Protein AF-A0A2S5T008-F1 (afdb_monomer)

pLDDT: mean 92.03, std 4.6, range [77.81, 97.0]

Sequence (38 aa):
MAKLTLSVAIGNYDRCRPLLDGDVQIDGVNPVFMTLPP

Structure (mmCIF, N/CA/C/O backbone):
data_AF-A0A2S5T008-F1
#
_entry.id   AF-A0A2S5T008-F1
#
loop_
_atom_site.group_PDB
_atom_site.id
_atom_site.type_symbol
_atom_site.label_atom_id
_atom_site.label_alt_id
_atom_site.label_comp_id
_atom_site.label_asym_id
_atom_site.label_entity_id
_atom_site.label_seq_id
_atom_site.pdbx_PDB_ins_code
_atom_site.Cartn_x
_atom_site.Cartn_y
_atom_site.Cartn_z
_atom_site.occupancy
_atom_site.B_iso_or_equiv
_atom_site.auth_seq_id
_atom_site.auth_comp_id
_atom_site.auth_asym_id
_atom_site.auth_atom_id
_atom_site.pdbx_PDB_model_num
ATOM 1 N N . MET A 1 1 ? -12.449 5.421 15.937 1.00 78.62 1 MET A N 1
ATOM 2 C CA . MET A 1 1 ? -11.945 6.579 15.164 1.00 78.62 1 MET A CA 1
ATOM 3 C C . MET A 1 1 ? -12.312 6.374 13.704 1.00 78.62 1 MET A C 1
ATOM 5 O O . MET A 1 1 ? -12.337 5.226 13.276 1.00 78.62 1 MET A O 1
ATOM 9 N N . ALA A 1 2 ? -12.651 7.435 12.969 1.00 9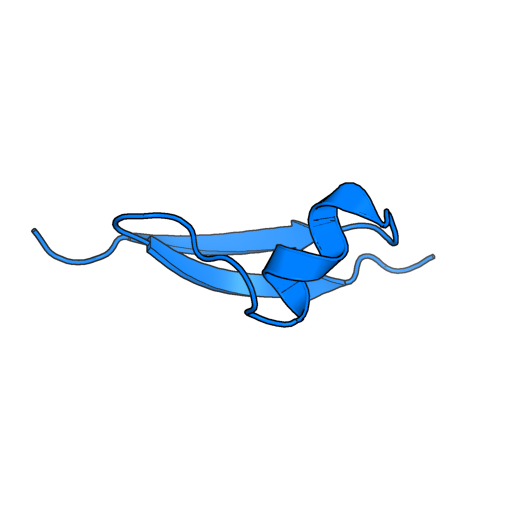0.38 2 ALA A N 1
ATOM 10 C CA . ALA A 1 2 ? -12.853 7.328 11.522 1.00 90.38 2 ALA A CA 1
ATOM 11 C C . ALA A 1 2 ? -11.503 7.068 10.833 1.00 90.38 2 ALA A C 1
ATOM 13 O O . ALA A 1 2 ? -10.481 7.576 11.295 1.00 90.38 2 ALA A O 1
ATOM 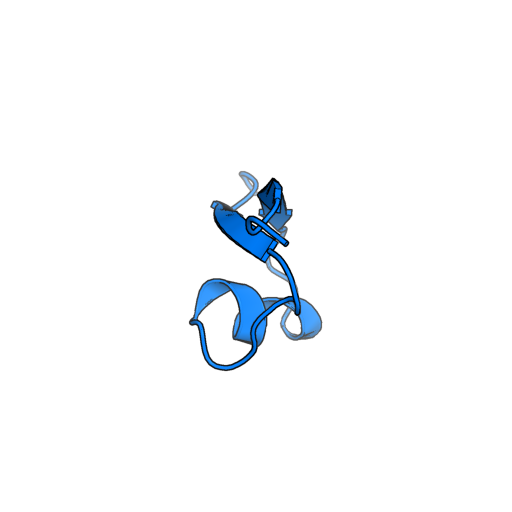14 N N . LYS A 1 3 ? -11.494 6.264 9.763 1.00 95.12 3 LYS A N 1
ATOM 15 C CA . LYS A 1 3 ? -10.275 5.997 8.991 1.00 95.12 3 LYS A CA 1
ATOM 16 C C . LYS A 1 3 ? -9.805 7.272 8.280 1.00 95.12 3 LYS A C 1
ATOM 18 O O . LYS A 1 3 ? -10.631 8.008 7.744 1.00 95.12 3 LYS A O 1
ATOM 23 N N . LEU A 1 4 ? -8.496 7.515 8.248 1.00 96.81 4 LEU A N 1
ATOM 24 C CA . LEU A 1 4 ? -7.898 8.629 7.510 1.00 96.81 4 LEU A CA 1
ATOM 25 C C . LEU A 1 4 ? -7.943 8.343 6.007 1.00 96.81 4 LEU A C 1
ATOM 27 O O . LEU A 1 4 ? -7.404 7.334 5.565 1.00 96.81 4 LEU A O 1
ATOM 31 N N . THR A 1 5 ? -8.527 9.234 5.210 1.00 97.00 5 THR A N 1
ATOM 32 C CA . THR A 1 5 ? -8.422 9.146 3.747 1.00 97.00 5 THR A CA 1
ATOM 33 C C . THR A 1 5 ? -7.045 9.639 3.308 1.00 97.00 5 THR A C 1
ATOM 35 O O . THR A 1 5 ? -6.730 10.813 3.502 1.00 97.00 5 THR A O 1
ATOM 38 N N . LEU A 1 6 ? -6.223 8.752 2.739 1.00 95.50 6 LEU A N 1
ATOM 39 C CA . LEU A 1 6 ? -4.833 9.043 2.368 1.00 95.50 6 LEU A CA 1
ATOM 40 C C . LEU A 1 6 ? -4.556 8.641 0.918 1.00 95.50 6 LEU A C 1
ATOM 42 O O . LEU A 1 6 ? -4.682 7.471 0.562 1.00 95.50 6 LEU A O 1
ATOM 46 N N . SER A 1 7 ? -4.113 9.595 0.102 1.00 96.06 7 SER A N 1
ATOM 47 C CA . SER A 1 7 ? -3.622 9.318 -1.250 1.00 96.06 7 SER A CA 1
ATOM 48 C C . SER A 1 7 ? -2.132 8.981 -1.221 1.00 96.06 7 SER A C 1
ATOM 50 O O . SER A 1 7 ? -1.349 9.719 -0.621 1.00 96.06 7 SER A O 1
ATOM 52 N N . VAL A 1 8 ? -1.730 7.894 -1.884 1.00 93.69 8 VAL A N 1
ATOM 53 C CA . VAL A 1 8 ? -0.332 7.432 -1.923 1.00 93.69 8 VAL A CA 1
ATOM 54 C C . VAL A 1 8 ? 0.086 7.170 -3.366 1.00 93.69 8 VAL A C 1
ATOM 56 O O . VAL A 1 8 ? -0.472 6.303 -4.039 1.00 93.69 8 VAL A O 1
ATOM 59 N N . ALA A 1 9 ? 1.091 7.910 -3.834 1.00 93.81 9 ALA A N 1
ATOM 60 C CA . ALA A 1 9 ? 1.714 7.680 -5.131 1.00 93.81 9 ALA A CA 1
ATOM 61 C C . ALA A 1 9 ? 2.906 6.729 -4.985 1.00 93.81 9 ALA A C 1
ATOM 63 O O . ALA A 1 9 ? 3.811 6.974 -4.187 1.00 93.81 9 ALA A O 1
ATOM 64 N N . ILE A 1 10 ? 2.891 5.633 -5.740 1.00 92.12 10 ILE A N 1
ATOM 65 C CA . ILE A 1 10 ? 3.847 4.530 -5.624 1.00 92.12 10 ILE A CA 1
ATOM 66 C C . ILE A 1 10 ? 4.537 4.336 -6.978 1.00 92.12 10 ILE A C 1
ATOM 68 O O . ILE A 1 10 ? 3.884 4.217 -8.013 1.00 92.12 10 ILE A O 1
ATOM 72 N N . GLY A 1 11 ? 5.871 4.322 -6.980 1.00 88.69 11 GLY A N 1
ATOM 73 C CA . GLY A 1 11 ? 6.660 3.930 -8.152 1.00 88.69 11 GLY A CA 1
ATOM 74 C C . GLY A 1 11 ? 6.661 2.414 -8.353 1.00 88.69 11 GLY A C 1
ATOM 75 O O . GLY A 1 11 ? 6.268 1.664 -7.463 1.00 88.69 11 GLY A O 1
ATOM 76 N N . ASN A 1 12 ? 7.139 1.935 -9.501 1.00 85.00 12 ASN A N 1
ATOM 77 C CA . ASN A 1 12 ? 7.231 0.496 -9.764 1.00 85.00 12 ASN A CA 1
ATOM 78 C C . ASN A 1 12 ? 8.365 -0.151 -8.944 1.00 85.00 12 ASN A C 1
ATOM 80 O O . ASN A 1 12 ? 9.466 -0.379 -9.441 1.00 85.00 12 ASN A O 1
ATOM 84 N N . TYR A 1 13 ? 8.101 -0.401 -7.663 1.00 88.88 13 TYR A N 1
ATOM 85 C CA . TYR A 1 13 ? 9.021 -1.042 -6.735 1.00 88.88 13 TYR A CA 1
ATOM 86 C C . TYR A 1 13 ? 8.334 -2.231 -6.074 1.00 88.88 13 TYR A C 1
ATOM 88 O O . TYR A 1 13 ? 7.305 -2.069 -5.415 1.00 88.88 13 TYR A O 1
ATOM 96 N N . ASP A 1 14 ? 8.916 -3.424 -6.211 1.00 86.19 14 ASP A N 1
ATOM 97 C CA . ASP A 1 14 ? 8.280 -4.675 -5.776 1.00 86.19 14 ASP A CA 1
ATOM 98 C C . ASP A 1 14 ? 7.909 -4.673 -4.285 1.00 86.19 14 ASP A C 1
ATOM 100 O O . ASP A 1 14 ? 6.907 -5.268 -3.901 1.00 86.19 14 ASP A O 1
ATOM 104 N N . ARG A 1 15 ? 8.647 -3.940 -3.435 1.00 91.50 15 ARG A N 1
ATOM 105 C CA . ARG A 1 15 ? 8.331 -3.850 -1.996 1.00 91.50 15 ARG A CA 1
ATOM 106 C C . ARG A 1 15 ? 7.031 -3.107 -1.692 1.00 91.50 15 ARG A C 1
ATOM 108 O O . ARG A 1 15 ? 6.458 -3.323 -0.631 1.00 91.50 15 ARG A O 1
ATOM 115 N N . CYS A 1 16 ? 6.582 -2.233 -2.588 1.00 91.50 16 CYS A N 1
ATOM 116 C CA . CYS A 1 16 ? 5.343 -1.474 -2.423 1.00 91.50 16 CYS A CA 1
ATOM 117 C C . CYS A 1 16 ? 4.177 -2.083 -3.217 1.00 91.50 16 CYS A C 1
ATOM 119 O O . CYS A 1 16 ? 3.044 -1.636 -3.051 1.00 91.50 16 CYS A O 1
ATOM 121 N N . ARG A 1 17 ? 4.425 -3.102 -4.055 1.00 91.19 17 ARG A N 1
ATOM 122 C CA . ARG A 1 17 ? 3.393 -3.767 -4.863 1.00 91.19 17 ARG A CA 1
ATOM 123 C C . ARG A 1 17 ? 2.265 -4.400 -4.025 1.00 91.19 17 ARG A C 1
ATOM 125 O O . ARG A 1 17 ? 1.116 -4.162 -4.380 1.00 91.19 17 ARG A O 1
ATOM 132 N N . PRO A 1 18 ? 2.525 -5.045 -2.867 1.00 94.69 18 PRO A N 1
ATOM 133 C CA . PRO A 1 18 ? 1.454 -5.583 -2.019 1.00 94.69 18 PRO A CA 1
ATOM 134 C C . PRO A 1 18 ? 0.443 -4.536 -1.519 1.00 94.69 18 PRO A C 1
ATOM 136 O O . PRO A 1 18 ? -0.696 -4.877 -1.218 1.00 94.69 18 PRO A O 1
ATOM 139 N N . LEU A 1 19 ? 0.841 -3.259 -1.417 1.00 93.75 19 LEU A N 1
ATOM 140 C CA . LEU A 1 19 ? -0.082 -2.172 -1.068 1.00 93.75 19 LEU A CA 1
ATOM 141 C C . LEU A 1 19 ? -1.028 -1.858 -2.233 1.00 93.75 19 LEU A C 1
ATOM 143 O O . LEU A 1 19 ? -2.216 -1.650 -2.016 1.00 93.75 19 LEU A O 1
ATOM 147 N N . LEU A 1 20 ? -0.500 -1.839 -3.461 1.00 91.56 20 LEU A N 1
ATOM 148 C CA . LEU A 1 20 ? -1.265 -1.566 -4.679 1.00 91.56 20 LEU A CA 1
ATOM 149 C C . LEU A 1 20 ? -2.232 -2.712 -5.012 1.00 91.56 20 LEU A C 1
ATOM 151 O O . LEU A 1 20 ? -3.376 -2.449 -5.375 1.00 91.56 20 LEU A O 1
ATOM 155 N N . AS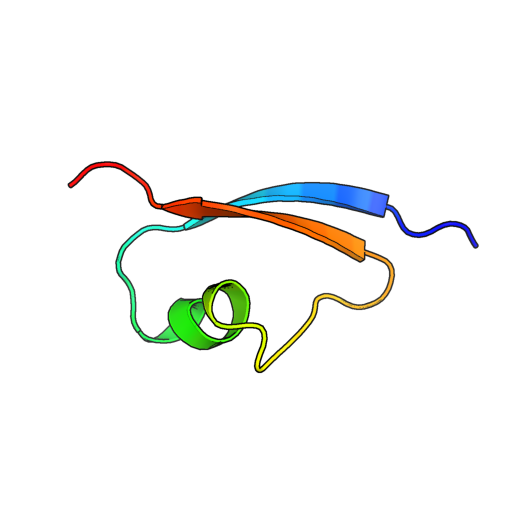P A 1 21 ? -1.780 -3.956 -4.843 1.00 91.50 21 ASP A N 1
ATOM 156 C CA . ASP A 1 21 ? -2.567 -5.172 -5.096 1.00 91.50 21 ASP A CA 1
ATOM 157 C C . ASP A 1 21 ? -3.617 -5.422 -3.995 1.00 91.50 21 ASP A C 1
ATOM 159 O O . ASP A 1 21 ? -4.579 -6.164 -4.189 1.00 91.50 21 ASP A O 1
ATOM 163 N N . GLY A 1 22 ? -3.469 -4.758 -2.843 1.00 91.06 22 GLY A N 1
ATOM 164 C CA . GLY A 1 22 ? -4.391 -4.839 -1.712 1.00 91.06 22 GLY A CA 1
ATOM 165 C C . GLY A 1 22 ? -4.107 -5.980 -0.731 1.00 91.06 22 GLY A C 1
ATOM 166 O O . GLY A 1 22 ? -4.825 -6.092 0.266 1.00 91.06 22 GLY A O 1
ATOM 167 N N . ASP A 1 23 ? -3.049 -6.762 -0.960 1.00 95.31 23 ASP A N 1
ATOM 168 C CA . ASP A 1 23 ? -2.590 -7.864 -0.101 1.00 95.31 23 ASP A CA 1
ATOM 169 C C . ASP A 1 23 ? -2.245 -7.407 1.323 1.00 95.31 23 ASP A C 1
ATOM 171 O O . ASP A 1 23 ? -2.384 -8.165 2.287 1.00 95.31 23 ASP A O 1
ATOM 175 N N . VAL A 1 24 ? -1.802 -6.154 1.470 1.00 94.44 24 VAL A N 1
ATOM 176 C CA . VAL A 1 24 ? -1.559 -5.511 2.767 1.00 94.44 24 VAL A CA 1
ATOM 177 C C . VAL A 1 24 ? -2.207 -4.131 2.816 1.00 94.44 24 VAL A C 1
ATOM 179 O O . VAL A 1 24 ? -2.335 -3.440 1.809 1.00 94.44 24 VAL A O 1
ATOM 182 N N . GLN A 1 25 ? -2.615 -3.713 4.014 1.00 92.12 25 GLN A N 1
ATOM 183 C CA . GLN A 1 25 ? -3.337 -2.462 4.244 1.00 92.12 25 GLN A CA 1
ATOM 184 C C . GLN A 1 25 ? -2.615 -1.598 5.279 1.00 92.12 25 GLN A C 1
ATOM 186 O O . GLN A 1 25 ? -1.880 -2.103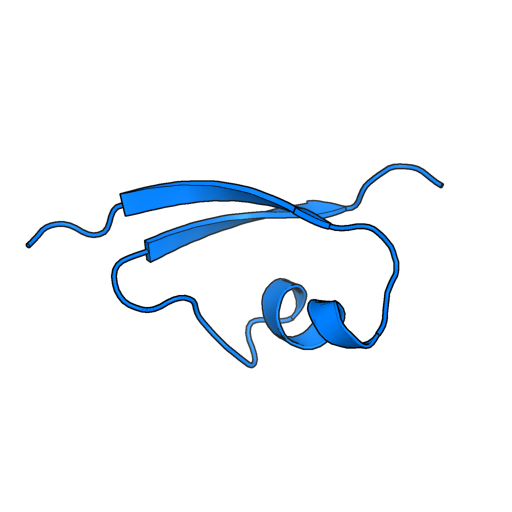 6.127 1.00 92.12 25 GLN A O 1
ATOM 191 N N . ILE A 1 26 ? -2.857 -0.288 5.228 1.00 94.88 26 ILE A N 1
ATOM 192 C CA . ILE A 1 26 ? -2.394 0.642 6.260 1.00 94.88 26 ILE A CA 1
ATOM 193 C C . ILE A 1 26 ? -3.474 0.710 7.342 1.00 94.88 26 ILE A C 1
ATOM 195 O O . ILE A 1 26 ? -4.621 1.078 7.070 1.00 94.88 26 ILE A O 1
ATOM 199 N N . ASP A 1 27 ? -3.116 0.338 8.568 1.00 95.94 27 ASP A N 1
ATOM 200 C CA . ASP A 1 27 ? -4.055 0.377 9.685 1.00 95.94 27 ASP A CA 1
ATOM 201 C C . ASP A 1 27 ? -4.568 1.805 9.937 1.00 95.94 27 ASP A C 1
ATOM 203 O O . ASP A 1 27 ? -3.835 2.789 9.826 1.00 95.94 27 ASP A O 1
ATOM 207 N N . GLY A 1 28 ? -5.863 1.923 10.231 1.00 96.12 28 GLY A N 1
ATOM 208 C CA . GLY A 1 28 ? -6.529 3.211 10.428 1.00 96.12 28 GLY A CA 1
ATOM 209 C C . GLY A 1 28 ? -6.708 4.070 9.168 1.00 96.12 28 GLY A C 1
ATOM 210 O O . GLY A 1 28 ? -7.183 5.200 9.289 1.00 96.12 28 GLY A O 1
ATOM 211 N N . VAL A 1 29 ? -6.388 3.570 7.969 1.00 97.00 29 VAL A N 1
ATOM 212 C CA . VAL A 1 29 ? -6.431 4.349 6.718 1.00 97.00 29 VAL A CA 1
ATOM 213 C C . VAL A 1 29 ? -7.455 3.791 5.723 1.00 97.00 29 VAL A C 1
ATOM 215 O O . VAL A 1 29 ? -7.725 2.590 5.661 1.00 97.00 29 VAL A O 1
ATOM 218 N N . ASN A 1 30 ? -8.055 4.698 4.955 1.00 95.69 30 ASN A N 1
ATOM 219 C CA . ASN A 1 30 ? -8.810 4.444 3.733 1.00 95.69 3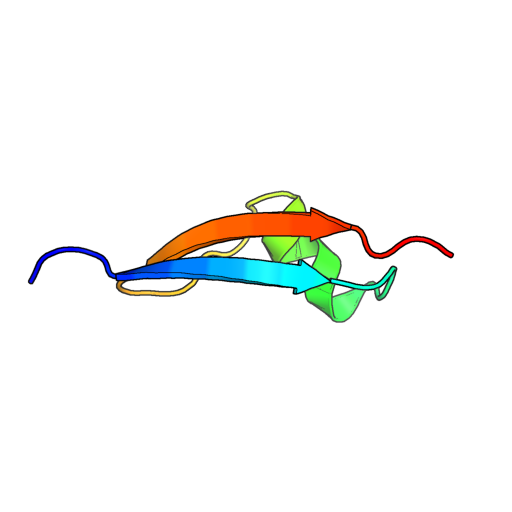0 ASN A CA 1
ATOM 220 C C . ASN A 1 30 ? -7.952 4.922 2.542 1.00 95.69 30 ASN A C 1
ATOM 222 O O . ASN A 1 30 ? -7.979 6.117 2.224 1.00 95.69 30 ASN A O 1
ATOM 226 N N . PRO A 1 31 ? -7.102 4.052 1.965 1.00 94.94 31 PRO A N 1
ATOM 227 C CA . PRO A 1 31 ? -6.085 4.480 1.016 1.00 94.94 31 PRO A CA 1
ATOM 228 C C . PRO A 1 31 ? -6.645 4.679 -0.398 1.00 94.94 31 PRO A C 1
ATOM 230 O O . PRO A 1 31 ? -7.555 3.974 -0.829 1.00 94.94 31 PRO A O 1
AT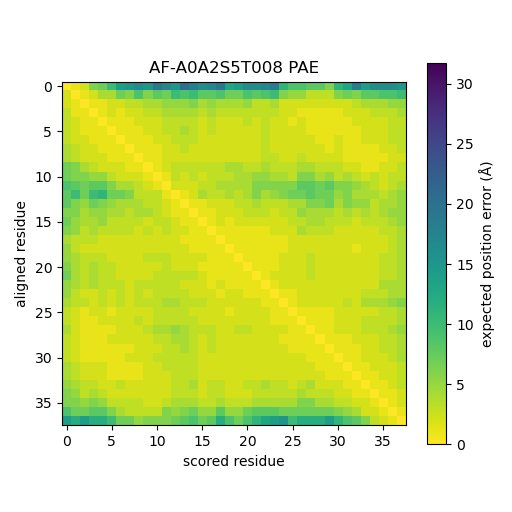OM 233 N N . VAL A 1 32 ? -6.040 5.603 -1.145 1.00 94.94 32 VAL A N 1
ATOM 234 C CA . VAL A 1 32 ? -6.230 5.769 -2.593 1.00 94.94 32 VAL A CA 1
ATOM 235 C C . VAL A 1 32 ? -4.858 5.683 -3.259 1.00 94.94 32 VAL A C 1
ATOM 237 O O . VAL A 1 32 ? -4.053 6.612 -3.166 1.00 94.94 32 VAL A O 1
ATOM 240 N N . PHE A 1 33 ? -4.567 4.550 -3.897 1.00 94.12 33 PHE A N 1
ATOM 241 C CA . PHE A 1 33 ? -3.271 4.300 -4.529 1.00 94.12 33 PHE A CA 1
ATOM 242 C C . PHE A 1 33 ? -3.229 4.793 -5.978 1.00 94.12 33 PHE A C 1
ATOM 244 O O . PHE A 1 33 ? -4.216 4.704 -6.706 1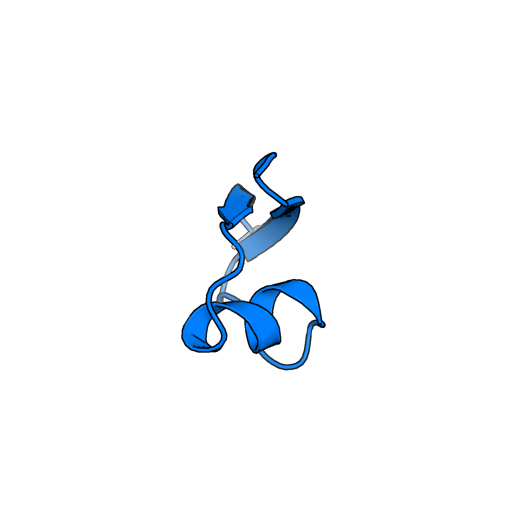.00 94.12 33 PHE A O 1
ATOM 251 N N . MET A 1 34 ? -2.064 5.283 -6.404 1.00 93.88 34 MET A N 1
ATOM 252 C CA . MET A 1 34 ? -1.784 5.644 -7.796 1.00 93.88 34 MET A CA 1
ATOM 253 C C . MET A 1 34 ? -0.363 5.248 -8.194 1.00 93.88 34 MET A C 1
ATOM 255 O O . MET A 1 34 ? 0.573 5.380 -7.406 1.00 93.88 34 MET A O 1
ATOM 259 N N . THR A 1 35 ? -0.194 4.788 -9.429 1.00 92.69 35 THR A N 1
ATOM 260 C CA . THR A 1 35 ? 1.119 4.479 -10.004 1.00 92.69 35 THR A CA 1
ATOM 261 C C . THR A 1 35 ? 1.769 5.748 -10.540 1.00 92.69 35 THR A C 1
ATOM 263 O O . THR A 1 35 ? 1.144 6.472 -11.319 1.00 92.69 35 THR A O 1
ATOM 266 N N . LEU A 1 36 ? 3.021 6.011 -10.159 1.00 89.75 36 LEU A N 1
ATOM 267 C CA . LEU A 1 36 ? 3.800 7.080 -10.784 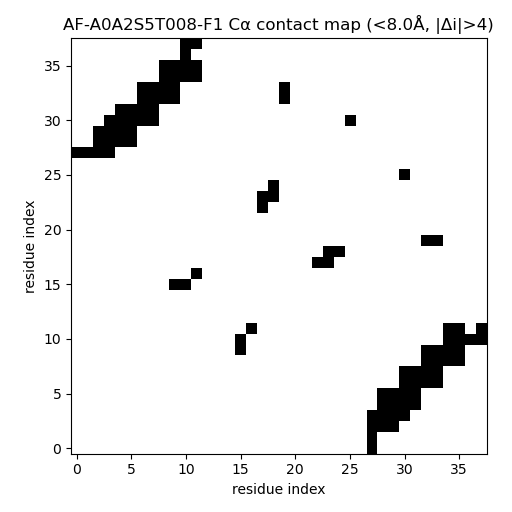1.00 89.75 36 LEU A CA 1
ATOM 268 C C . LEU A 1 36 ? 4.042 6.758 -12.270 1.00 89.75 36 LEU A C 1
ATOM 270 O O . LEU A 1 36 ? 4.241 5.586 -12.607 1.00 89.75 36 LEU A O 1
ATOM 274 N N . PRO A 1 37 ? 4.032 7.771 -13.156 1.00 82.75 37 PRO A N 1
ATOM 275 C CA . PRO A 1 37 ? 4.515 7.592 -14.519 1.00 82.75 37 PRO A CA 1
ATOM 276 C C . PRO A 1 37 ? 5.988 7.134 -14.504 1.00 82.75 37 PRO A C 1
ATOM 278 O O . PRO A 1 37 ? 6.691 7.419 -13.529 1.00 82.75 37 PRO A O 1
ATOM 281 N N . PRO A 1 38 ? 6.430 6.394 -15.538 1.00 77.81 38 PRO A N 1
ATOM 282 C CA . PRO A 1 38 ? 7.799 5.892 -15.635 1.00 77.81 38 PRO A CA 1
ATOM 283 C C . PRO A 1 38 ? 8.852 7.006 -15.646 1.00 77.81 38 PRO A C 1
ATOM 285 O O . PRO A 1 38 ? 8.552 8.110 -16.158 1.00 77.81 38 PRO A O 1
#

Mean predicted aligned error: 3.15 Å

Secondary structure (DSSP, 8-state):
-PPEEEEEEE-S-GGGHHHHHTSS--TTEEEEEEEPP-

Foldseek 3Di:
DAAAEEEDEDEPDPVCVCDVVVVDDDPSHDYDYDYDDD

Solvent-accessible surface area (backbone atoms only — not comparable to full-atom values): 2561 Å² total; per-residue (Å²): 132,83,58,46,78,43,79,46,79,41,62,101,42,80,92,56,42,42,55,73,76,57,81,43,81,63,86,70,47,46,75,45,77,42,75,51,80,1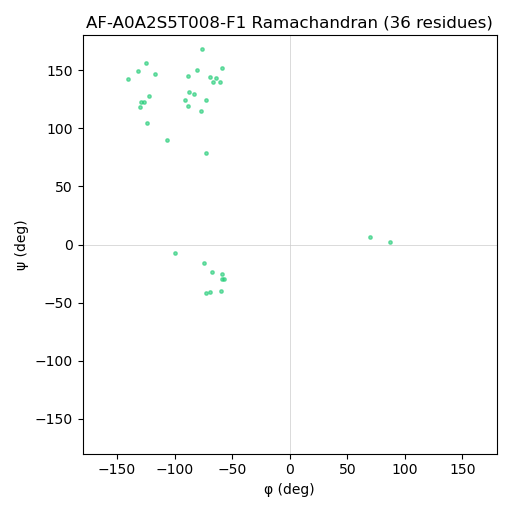34

Radius of gyration: 10.55 Å; Cα contacts (8 Å, |Δi|>4): 50; chains: 1; bounding box: 22×17×31 Å

Nearest PDB structures (foldseek):
  9jp7-assembly2_D  TM=8.445E-01  e=3.772E-03  Comamonas testosteroni KF-1
  9jp7-assembly2_C  TM=8.492E-01  e=6.916E-03  Comamonas testosteroni KF-1
  6adg-assembly2_C-2  TM=3.410E-01  e=9.248E+00  Homo sapiens

Organism: NCBI:txid215580